Protein AF-A0A7K5J3D9-F1 (afdb_monomer)

Foldseek 3Di:
DDDPPDPFQQKDKDWDWDDDPNDIDTQEIDIDGGDFQDWDDAPQWIWTWGFQKTWIWHQDPSRYTDTQEIDRPARGFRAWDDDHQWIWTQGQFQGIWIWGQDPVVSYIDTQDGDRHRFGFDYKDDPDPFWIWTAGPVRDIDIHGRD

InterPro domains:
  IPR004871 RSE1/DDB1/CPSF1, C-terminal [PF03178] (3-146)
  IPR015943 WD40/YVTN repeat-like-containing domain superfamily [G3DSA:2.130.10.10] (1-146)
  IPR050358 RSE1/DDB1/CPSF1 [PTHR10644] (1-146)

pLDDT: mean 96.82, std 4.71, range [56.88, 98.88]

Structure (mmCIF, N/CA/C/O backbone):
data_AF-A0A7K5J3D9-F1
#
_entry.id   AF-A0A7K5J3D9-F1
#
loop_
_atom_site.group_PDB
_atom_site.id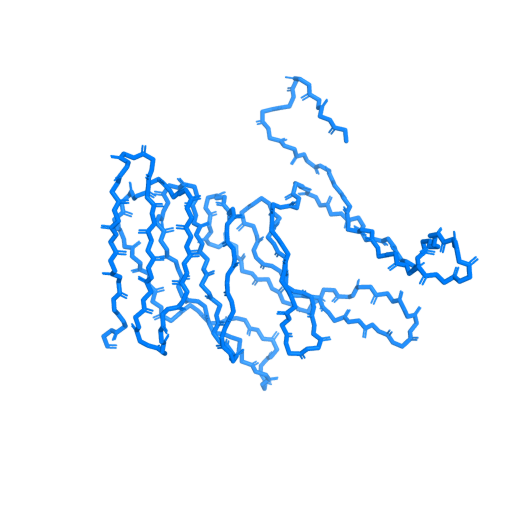
_atom_site.type_symbol
_atom_site.label_atom_id
_atom_site.label_alt_id
_atom_site.label_comp_id
_atom_site.label_asym_id
_atom_site.label_entity_id
_atom_site.label_seq_id
_atom_site.pdbx_PDB_ins_code
_atom_site.Cartn_x
_atom_site.Cartn_y
_atom_site.Cartn_z
_atom_site.occupancy
_atom_site.B_iso_or_equiv
_atom_site.auth_seq_id
_atom_site.auth_comp_id
_atom_site.auth_asym_id
_atom_site.auth_atom_id
_atom_site.pdbx_PDB_model_num
ATOM 1 N N . MET A 1 1 ? -5.754 18.894 3.474 1.00 56.88 1 MET A N 1
ATOM 2 C CA . MET A 1 1 ? -5.833 20.089 2.606 1.00 56.88 1 MET A CA 1
ATOM 3 C C . MET A 1 1 ? -4.629 20.044 1.683 1.00 56.88 1 MET A C 1
ATOM 5 O O . MET A 1 1 ? -3.619 19.498 2.103 1.00 56.88 1 MET A O 1
ATOM 9 N N . VAL A 1 2 ? -4.743 20.533 0.448 1.00 72.12 2 VAL A N 1
ATOM 10 C CA . VAL A 1 2 ? -3.587 20.684 -0.451 1.00 72.12 2 VAL A CA 1
ATOM 11 C C . VAL A 1 2 ? -3.144 22.136 -0.357 1.00 72.12 2 VAL A C 1
ATOM 13 O O . VAL A 1 2 ? -3.960 23.029 -0.577 1.00 72.12 2 VAL A O 1
ATOM 16 N N . TYR A 1 3 ? -1.890 22.350 0.016 1.00 87.56 3 TYR A N 1
ATOM 17 C CA . TYR A 1 3 ? -1.283 23.667 0.167 1.00 87.56 3 TYR A CA 1
ATOM 18 C C . TYR A 1 3 ? -0.426 23.941 -1.076 1.00 87.56 3 TYR A C 1
ATOM 20 O O . TYR A 1 3 ? 0.562 23.234 -1.263 1.00 87.56 3 TYR A O 1
ATOM 28 N N . PRO A 1 4 ? -0.797 24.890 -1.960 1.00 90.06 4 PRO A N 1
ATOM 29 C CA . PRO A 1 4 ? -0.065 25.148 -3.208 1.00 90.06 4 PRO A CA 1
ATOM 30 C C . PRO A 1 4 ? 1.418 25.498 -3.016 1.00 90.06 4 PRO A C 1
ATOM 32 O O . PRO A 1 4 ? 2.232 25.273 -3.905 1.00 90.06 4 PRO A O 1
ATOM 35 N N . GLU A 1 5 ? 1.764 26.059 -1.861 1.00 92.81 5 GLU A N 1
ATOM 36 C CA . GLU A 1 5 ? 3.121 26.402 -1.444 1.00 92.81 5 GLU A CA 1
ATOM 37 C C . GLU A 1 5 ? 3.966 25.198 -0.991 1.00 92.81 5 GLU A C 1
ATOM 39 O O . GLU A 1 5 ? 5.185 25.321 -0.847 1.00 92.81 5 GLU A O 1
ATOM 44 N N . GLU A 1 6 ? 3.353 24.035 -0.760 1.00 92.00 6 GLU A N 1
ATOM 45 C CA . GLU A 1 6 ? 4.059 22.817 -0.375 1.00 92.00 6 GLU A CA 1
ATOM 46 C C . GLU A 1 6 ? 4.328 2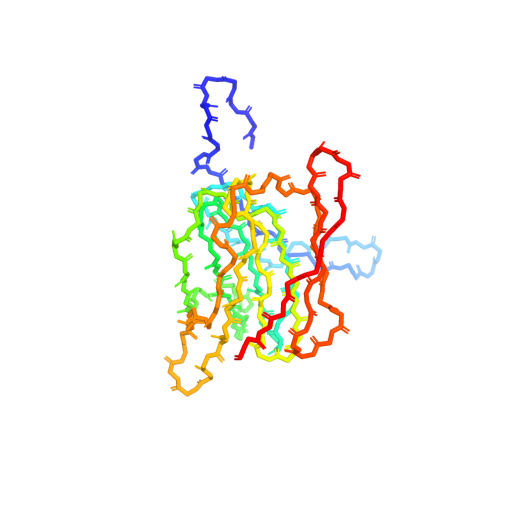1.932 -1.594 1.00 92.00 6 GLU A C 1
ATOM 48 O O . GLU A 1 6 ? 3.406 21.464 -2.256 1.00 92.00 6 GLU A O 1
ATOM 53 N N . ALA A 1 7 ? 5.608 21.650 -1.860 1.00 90.06 7 ALA A N 1
ATOM 54 C CA . ALA A 1 7 ? 6.006 20.730 -2.927 1.00 90.06 7 ALA A CA 1
ATOM 55 C C . ALA A 1 7 ? 5.527 19.287 -2.672 1.00 90.06 7 ALA A C 1
ATOM 57 O O . ALA A 1 7 ? 5.225 18.565 -3.617 1.00 90.06 7 ALA A O 1
ATOM 58 N N . GLU A 1 8 ? 5.433 18.883 -1.400 1.00 90.81 8 GLU A N 1
ATOM 59 C CA . GLU A 1 8 ? 4.905 17.585 -0.976 1.00 90.81 8 GLU A CA 1
ATOM 60 C C . GLU A 1 8 ? 4.013 17.742 0.265 1.00 90.81 8 GLU A C 1
ATOM 62 O O . GLU A 1 8 ? 4.361 18.519 1.164 1.00 90.81 8 GLU A O 1
ATOM 67 N N . PRO A 1 9 ? 2.901 16.986 0.373 1.00 94.38 9 PRO A N 1
ATOM 68 C CA . PRO A 1 9 ? 2.027 17.034 1.540 1.0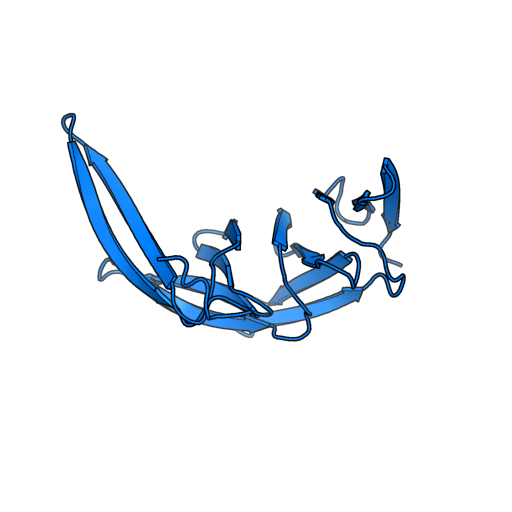0 94.38 9 PRO A CA 1
ATOM 69 C C . PRO A 1 9 ? 2.761 16.613 2.815 1.00 94.38 9 PRO A C 1
ATOM 71 O O . PRO A 1 9 ? 3.320 15.515 2.890 1.00 94.38 9 PRO A O 1
ATOM 74 N N . LYS A 1 10 ? 2.708 17.456 3.852 1.00 94.94 10 LYS A N 1
ATOM 75 C CA . LYS A 1 10 ? 3.334 17.176 5.161 1.00 94.94 10 LYS A CA 1
ATOM 76 C C . LYS A 1 10 ? 2.364 16.661 6.220 1.00 94.94 10 LYS A C 1
ATOM 78 O O . LYS A 1 10 ? 2.791 16.249 7.298 1.00 94.94 10 LYS A O 1
ATOM 83 N N . GLN A 1 11 ? 1.065 16.706 5.938 1.00 96.25 11 GLN A N 1
ATOM 84 C CA . GLN A 1 11 ? 0.003 16.365 6.879 1.00 96.25 11 GLN A CA 1
ATOM 85 C C . GLN A 1 11 ? -1.107 15.583 6.178 1.00 96.25 11 GLN A C 1
ATOM 87 O O . GLN A 1 11 ? -1.475 15.877 5.040 1.00 96.25 11 GLN A O 1
ATOM 92 N N . GLY A 1 12 ? -1.675 14.622 6.894 1.00 96.94 12 GLY A N 1
ATOM 93 C CA . GLY A 1 12 ? -2.807 13.827 6.451 1.00 96.94 12 GLY A CA 1
ATOM 94 C C . GLY A 1 12 ? -3.440 13.086 7.618 1.00 96.94 12 GLY A C 1
ATOM 95 O O . GLY A 1 12 ? -2.997 13.188 8.764 1.00 96.94 12 GLY A O 1
ATOM 96 N N . ARG A 1 13 ? -4.495 12.329 7.328 1.00 97.88 13 ARG A N 1
ATOM 97 C CA . ARG A 1 13 ? -5.180 11.507 8.324 1.00 97.88 13 ARG A CA 1
ATOM 98 C C . ARG A 1 13 ? -5.826 10.286 7.688 1.00 97.88 13 ARG A C 1
ATOM 100 O O . ARG A 1 13 ? -6.303 10.363 6.558 1.00 97.88 13 ARG A O 1
ATOM 107 N N . ILE A 1 14 ? -5.866 9.193 8.438 1.00 98.62 14 ILE A N 1
ATOM 108 C CA . ILE A 1 14 ? -6.668 8.003 8.146 1.00 98.62 14 ILE A CA 1
ATOM 109 C C . ILE A 1 14 ? -7.919 8.092 9.018 1.00 98.62 14 ILE A C 1
ATOM 111 O O . ILE A 1 14 ? -7.802 8.204 10.238 1.00 98.62 14 ILE A O 1
ATOM 115 N N . VAL A 1 15 ? -9.103 8.065 8.408 1.00 98.31 15 VAL A N 1
ATOM 116 C CA . VAL A 1 15 ? -10.384 8.150 9.126 1.00 98.31 15 VAL A CA 1
ATOM 117 C C . VAL A 1 15 ? -11.162 6.862 8.902 1.00 98.31 15 VAL A C 1
ATOM 119 O O . VAL A 1 15 ? -11.392 6.465 7.760 1.00 98.31 15 VAL A O 1
ATOM 122 N N . VAL A 1 16 ? -11.555 6.208 9.991 1.00 98.25 16 VAL A N 1
ATOM 123 C CA . VAL A 1 16 ? -12.332 4.968 9.970 1.00 98.25 16 VAL A CA 1
ATOM 124 C C . VAL A 1 16 ? -13.797 5.319 10.158 1.00 98.25 16 VAL A C 1
ATOM 126 O O . VAL A 1 16 ? -14.169 5.926 11.163 1.00 98.25 16 VAL A O 1
ATOM 129 N N . PHE A 1 17 ? -14.635 4.908 9.212 1.00 98.12 17 PHE A N 1
ATOM 130 C CA . PHE A 1 17 ? -16.076 5.106 9.282 1.00 98.12 17 PHE A CA 1
ATOM 131 C C . PHE A 1 17 ? -16.816 3.776 9.394 1.00 98.12 17 PHE A C 1
ATOM 133 O O . PHE A 1 17 ? -16.366 2.752 8.886 1.00 98.12 17 PHE A O 1
ATOM 140 N N . HIS A 1 18 ? -17.993 3.815 10.004 1.00 97.44 18 HIS A N 1
ATOM 141 C CA . HIS A 1 18 ? -18.944 2.714 10.027 1.00 97.44 18 HIS A CA 1
ATOM 142 C C . HIS A 1 18 ? -20.311 3.223 9.593 1.00 97.44 18 HIS A C 1
ATOM 144 O O . HIS A 1 18 ? -20.791 4.241 10.091 1.00 97.44 18 HIS A O 1
ATOM 150 N N . TYR A 1 19 ? -20.918 2.540 8.626 1.00 97.81 19 TYR A N 1
ATOM 151 C CA . TYR A 1 19 ? -22.249 2.873 8.143 1.00 97.81 19 TYR A CA 1
ATOM 152 C C . TYR A 1 19 ? -23.278 1.959 8.802 1.00 97.81 19 TYR A C 1
ATOM 154 O O . TYR A 1 19 ? -23.302 0.758 8.540 1.00 97.81 19 TYR A O 1
ATOM 162 N N . SER A 1 20 ? -24.126 2.532 9.651 1.00 97.56 20 SER A N 1
ATOM 163 C CA . SER A 1 20 ? -25.195 1.823 10.354 1.00 97.56 20 SER A CA 1
ATOM 164 C C . SER A 1 20 ? -26.441 2.699 10.457 1.00 97.56 20 SER A C 1
ATOM 166 O O . SER A 1 20 ? -26.354 3.926 10.523 1.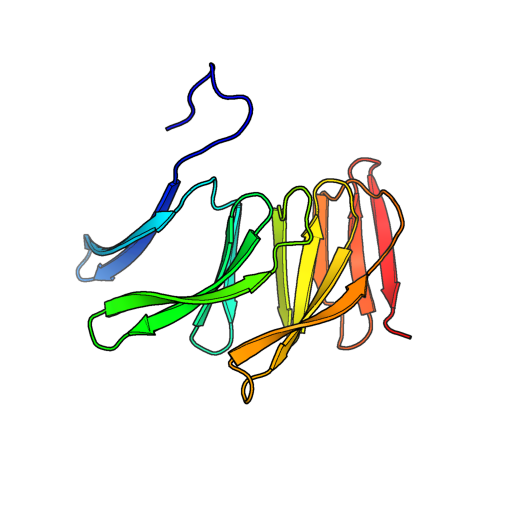00 97.56 20 SER A O 1
ATOM 168 N N . ASP A 1 21 ? -27.622 2.076 10.420 1.00 96.38 21 ASP A N 1
ATOM 169 C CA . ASP A 1 21 ? -28.923 2.756 10.547 1.00 96.38 21 ASP A CA 1
ATOM 170 C C . ASP A 1 21 ? -29.097 3.959 9.601 1.00 96.38 21 ASP A C 1
ATOM 172 O O . ASP A 1 21 ? -29.623 5.014 9.965 1.00 96.38 21 ASP A O 1
ATOM 176 N N . GLY A 1 22 ? -28.604 3.823 8.368 1.00 97.12 22 GLY A N 1
ATOM 177 C CA . GLY A 1 22 ? -28.682 4.871 7.353 1.00 97.12 22 GLY A CA 1
ATOM 178 C C . GLY A 1 22 ? -27.710 6.041 7.557 1.00 97.12 22 GLY A C 1
ATOM 179 O O . GLY A 1 22 ? -27.782 7.019 6.812 1.00 97.12 22 GLY A O 1
ATOM 180 N N . LYS A 1 23 ? -26.806 5.974 8.545 1.00 97.38 23 LYS A N 1
ATOM 181 C CA . LYS A 1 23 ? -25.880 7.054 8.913 1.00 97.38 23 LYS A CA 1
ATOM 182 C C . LYS A 1 23 ? -24.427 6.593 8.877 1.00 97.38 23 LYS A C 1
ATOM 184 O O . LYS A 1 23 ? -24.086 5.510 9.338 1.00 97.38 23 LYS A O 1
ATOM 189 N N . LEU A 1 24 ? -23.554 7.464 8.375 1.00 97.69 24 LEU A N 1
ATOM 190 C CA . LEU A 1 24 ? -22.107 7.281 8.448 1.00 97.69 24 LEU A CA 1
ATOM 191 C C . LEU A 1 24 ? -21.590 7.844 9.777 1.00 97.69 24 LEU A C 1
ATOM 193 O O . LEU A 1 24 ? -21.794 9.020 10.075 1.00 97.69 24 LEU A O 1
ATOM 197 N N . GLN A 1 25 ? -20.932 7.007 10.570 1.00 97.62 25 GLN A N 1
ATOM 198 C CA . GLN A 1 25 ? -20.378 7.349 11.877 1.00 97.62 25 GLN A CA 1
ATOM 199 C C . GLN A 1 25 ? -18.850 7.298 11.808 1.00 97.62 25 GLN A C 1
ATOM 201 O O . GLN A 1 25 ? -18.294 6.310 11.335 1.00 97.62 25 GLN A O 1
ATOM 206 N N . SER A 1 26 ? -18.167 8.347 12.275 1.00 96.88 26 SER A N 1
ATOM 207 C CA . SER A 1 26 ? -16.709 8.305 12.453 1.00 96.88 26 SER A CA 1
ATOM 208 C C . SER A 1 26 ? -16.384 7.479 13.696 1.00 96.88 26 SER A C 1
ATOM 210 O O . SER A 1 26 ? -16.915 7.763 14.770 1.00 96.88 26 SER A O 1
ATOM 212 N N . LEU A 1 27 ? -15.559 6.445 13.543 1.00 96.94 27 LEU A N 1
ATOM 213 C CA . LEU A 1 27 ? -15.148 5.555 14.630 1.00 96.94 27 LEU A CA 1
ATOM 214 C C . LEU A 1 27 ? -13.784 5.923 15.204 1.00 96.94 27 LEU A C 1
ATOM 216 O O . LEU A 1 27 ? -13.609 5.874 16.416 1.00 96.94 27 LEU A O 1
ATOM 220 N N . ALA A 1 28 ? -12.828 6.251 14.337 1.00 97.75 28 ALA A N 1
ATOM 221 C CA . ALA A 1 28 ? -11.460 6.557 14.726 1.00 97.75 28 ALA A CA 1
ATOM 222 C C . ALA A 1 28 ? -10.794 7.475 13.707 1.00 97.75 28 ALA A C 1
ATOM 224 O O . ALA A 1 28 ? -11.127 7.466 12.520 1.00 97.75 28 ALA A O 1
ATOM 225 N N . GLU A 1 29 ? -9.804 8.227 14.171 1.00 98.06 29 GLU A N 1
ATOM 226 C CA . GLU A 1 29 ? -8.980 9.094 13.341 1.00 98.06 29 GLU A CA 1
ATOM 227 C C . GLU A 1 29 ? -7.513 8.922 13.736 1.00 98.06 29 GLU A C 1
ATOM 229 O O . GLU A 1 29 ? -7.170 8.900 14.918 1.00 98.06 29 GLU A O 1
ATOM 234 N N . LYS A 1 30 ? -6.639 8.784 12.739 1.00 98.38 30 LYS A N 1
ATOM 235 C CA . LYS A 1 30 ? -5.195 8.686 12.930 1.00 98.38 30 LYS A CA 1
ATOM 236 C C . LYS A 1 30 ? -4.488 9.739 12.101 1.00 98.38 30 LYS A C 1
ATOM 238 O O . LYS A 1 30 ? -4.456 9.646 10.876 1.00 98.38 30 LYS A O 1
ATOM 243 N N . GLU A 1 31 ? -3.879 10.708 12.771 1.00 98.25 31 GLU A N 1
ATOM 244 C CA . GLU A 1 31 ? -3.018 11.687 12.113 1.00 98.25 31 GLU A CA 1
ATOM 245 C C . GLU A 1 31 ? -1.747 11.032 11.561 1.00 98.25 31 GLU A C 1
ATOM 247 O O . GLU A 1 31 ? -1.141 10.149 12.181 1.00 98.25 31 GLU A O 1
ATOM 252 N N . VAL A 1 32 ? -1.325 11.492 10.384 1.00 98.19 32 VAL A N 1
ATOM 253 C CA . VAL A 1 32 ? -0.098 11.058 9.718 1.00 98.19 32 VAL A CA 1
ATOM 254 C C . VAL A 1 32 ? 0.652 12.251 9.128 1.00 98.19 32 VAL A C 1
ATOM 256 O O . VAL A 1 32 ? 0.074 13.277 8.776 1.00 98.19 32 VAL A O 1
ATOM 259 N N . LYS A 1 33 ? 1.973 12.115 9.007 1.00 97.00 33 LYS A N 1
ATOM 260 C CA . LYS A 1 33 ? 2.864 13.158 8.479 1.00 97.00 33 LYS A CA 1
ATOM 261 C C . LYS A 1 33 ? 3.090 12.987 6.975 1.00 97.00 33 LYS A C 1
ATOM 263 O O . LYS A 1 33 ? 4.205 12.699 6.555 1.00 97.00 33 LYS A O 1
ATOM 268 N N . GLY A 1 34 ? 2.021 13.065 6.188 1.00 96.81 34 GLY A N 1
ATOM 269 C CA . GLY A 1 34 ? 2.096 12.902 4.736 1.00 96.81 34 GLY A CA 1
ATOM 270 C C . GLY A 1 34 ? 0.760 12.563 4.091 1.00 96.81 34 GLY A C 1
ATOM 271 O O . GLY A 1 34 ? -0.256 12.443 4.779 1.00 96.81 34 GLY A O 1
ATOM 272 N N . ALA A 1 35 ? 0.768 12.385 2.773 1.00 97.81 35 ALA A N 1
ATOM 273 C CA . ALA A 1 35 ? -0.389 11.902 2.031 1.00 97.81 35 ALA A CA 1
ATOM 274 C C . ALA A 1 35 ? -0.491 10.378 2.123 1.00 97.81 35 ALA A C 1
ATOM 276 O O . ALA A 1 35 ? 0.500 9.679 1.930 1.00 97.81 35 ALA A O 1
ATOM 277 N N . VAL A 1 36 ? -1.696 9.873 2.402 1.00 98.44 36 VAL A N 1
ATOM 278 C CA . VAL A 1 36 ? -2.006 8.437 2.385 1.00 98.44 36 VAL A CA 1
ATOM 279 C C . VAL A 1 36 ? -2.396 8.060 0.955 1.00 98.44 36 VAL A C 1
ATOM 281 O O . VAL A 1 36 ? -3.504 8.384 0.530 1.00 98.44 36 VAL A O 1
ATOM 284 N N . TYR A 1 37 ? -1.487 7.443 0.200 1.00 98.31 37 TYR A N 1
ATOM 285 C CA . TYR A 1 37 ? -1.693 7.181 -1.232 1.00 98.31 37 TYR A CA 1
ATOM 286 C C . TYR A 1 37 ? -2.483 5.901 -1.499 1.00 98.31 37 TYR A C 1
ATOM 288 O O . TYR A 1 37 ? -3.374 5.895 -2.345 1.00 98.31 37 TYR A O 1
ATOM 296 N N . SER A 1 38 ? -2.186 4.834 -0.759 1.00 98.69 38 SER A N 1
ATOM 297 C CA . SER A 1 38 ? -2.873 3.549 -0.867 1.00 98.69 38 SER A CA 1
ATOM 298 C C . SER A 1 38 ? -3.102 2.939 0.511 1.00 98.69 38 SER A C 1
ATOM 300 O O . SER A 1 38 ? -2.322 3.154 1.443 1.00 98.69 38 SER A O 1
ATOM 302 N N . MET A 1 39 ? -4.181 2.170 0.635 1.00 98.75 39 MET A N 1
ATOM 303 C CA . MET A 1 39 ? -4.515 1.386 1.819 1.00 98.75 39 MET A CA 1
ATOM 304 C C . MET A 1 39 ? -5.066 0.027 1.397 1.00 98.75 39 MET A C 1
ATOM 306 O O . MET A 1 39 ? -5.858 -0.050 0.458 1.00 98.75 39 MET A O 1
ATOM 310 N N . VAL A 1 40 ? -4.670 -1.028 2.105 1.00 98.62 40 VAL A N 1
ATOM 311 C CA . VAL A 1 40 ? -5.109 -2.405 1.849 1.00 98.62 40 VAL A CA 1
ATOM 312 C C . VAL A 1 40 ? -5.333 -3.114 3.185 1.00 98.62 40 VAL A C 1
ATOM 314 O O . VAL A 1 40 ? -4.604 -2.886 4.153 1.00 98.62 40 VAL A O 1
ATOM 317 N N . GLU A 1 41 ? -6.358 -3.962 3.249 1.00 98.56 41 GLU A N 1
ATOM 318 C CA . GLU A 1 41 ? -6.502 -4.923 4.344 1.00 98.56 41 GLU A CA 1
ATOM 319 C C . GLU A 1 41 ? -5.347 -5.935 4.284 1.00 98.56 41 GLU A C 1
ATOM 321 O O . GLU A 1 41 ? -4.920 -6.359 3.208 1.00 98.56 41 GLU A O 1
ATOM 326 N N . PHE A 1 42 ? -4.783 -6.262 5.442 1.00 98.62 42 PHE A N 1
ATOM 327 C CA . PHE A 1 42 ? -3.653 -7.173 5.533 1.00 98.62 42 PHE A CA 1
ATOM 328 C C . PHE A 1 42 ? -3.767 -8.035 6.787 1.00 98.62 42 PHE A C 1
ATOM 330 O O . PHE A 1 42 ? -3.349 -7.624 7.867 1.00 98.62 42 PHE A O 1
ATOM 337 N N . ASN A 1 43 ? -4.334 -9.232 6.653 1.00 97.06 43 ASN A N 1
ATOM 338 C CA . ASN A 1 43 ? -4.406 -10.242 7.715 1.00 97.06 43 ASN A CA 1
ATOM 339 C C . ASN A 1 43 ? -5.027 -9.705 9.025 1.00 97.06 43 ASN A C 1
ATOM 341 O O . ASN A 1 43 ? -4.502 -9.913 10.119 1.00 97.06 43 ASN A O 1
ATOM 345 N N . GLY A 1 44 ? -6.139 -8.972 8.916 1.00 97.06 44 GLY A N 1
ATOM 346 C CA . GLY A 1 44 ? -6.837 -8.321 10.030 1.00 97.06 44 GLY A CA 1
ATOM 347 C C . GLY A 1 44 ? -6.230 -6.985 10.474 1.00 97.06 44 GLY A C 1
ATOM 348 O O . GLY A 1 44 ? -6.718 -6.373 11.426 1.00 97.06 44 GLY A O 1
ATOM 349 N N . LYS A 1 45 ? -5.178 -6.522 9.795 1.00 98.50 45 LYS A N 1
ATOM 350 C CA . LYS A 1 45 ? -4.488 -5.247 10.022 1.00 98.50 45 LYS A CA 1
ATOM 351 C C . LYS A 1 45 ? -4.729 -4.299 8.844 1.00 98.50 45 LYS A C 1
ATOM 353 O O . LYS A 1 45 ? -5.259 -4.689 7.804 1.00 98.50 45 LYS A O 1
ATOM 358 N N . LEU A 1 46 ? -4.342 -3.036 9.005 1.00 98.81 46 LEU A N 1
ATOM 359 C CA . LEU A 1 46 ? -4.410 -2.029 7.947 1.00 98.81 46 LEU A CA 1
ATOM 360 C C . LEU A 1 46 ? -3.001 -1.696 7.459 1.00 98.81 46 LEU A C 1
ATOM 362 O O . LEU A 1 46 ? -2.205 -1.106 8.191 1.00 98.81 46 LEU A O 1
ATOM 366 N N . LEU A 1 47 ? -2.705 -2.034 6.209 1.00 98.88 47 LEU A N 1
ATOM 367 C CA . LEU A 1 47 ? -1.490 -1.611 5.529 1.00 98.88 47 LEU A CA 1
ATOM 368 C C . LEU A 1 47 ? -1.755 -0.294 4.794 1.00 98.88 47 LEU A C 1
ATOM 370 O O . LEU A 1 47 ? -2.742 -0.177 4.072 1.00 98.88 47 LEU A O 1
ATOM 374 N N . ALA A 1 48 ? -0.876 0.692 4.951 1.00 98.88 48 ALA A N 1
ATOM 375 C CA . ALA A 1 48 ? -1.005 1.986 4.289 1.00 98.88 48 ALA A CA 1
ATOM 376 C C . ALA A 1 48 ? 0.341 2.500 3.772 1.00 98.88 48 ALA A C 1
ATOM 378 O O . ALA A 1 48 ? 1.377 2.314 4.416 1.00 98.88 48 ALA A O 1
ATOM 379 N N . SER A 1 49 ? 0.325 3.203 2.641 1.00 98.75 49 SER A N 1
ATOM 380 C CA . SER A 1 49 ? 1.477 3.956 2.149 1.00 98.75 49 SER A CA 1
ATOM 381 C C . SER A 1 49 ? 1.298 5.451 2.403 1.00 98.75 49 SER A C 1
ATOM 383 O O . SER A 1 49 ? 0.259 6.035 2.100 1.00 98.75 49 SER A O 1
ATOM 385 N N . ILE A 1 50 ? 2.312 6.066 3.010 1.00 98.62 50 ILE A N 1
ATOM 386 C CA . ILE A 1 50 ? 2.329 7.462 3.443 1.00 98.62 50 ILE A CA 1
ATOM 387 C C . ILE A 1 50 ? 3.625 8.102 2.942 1.00 98.62 50 ILE A C 1
ATOM 389 O O . ILE A 1 50 ? 4.68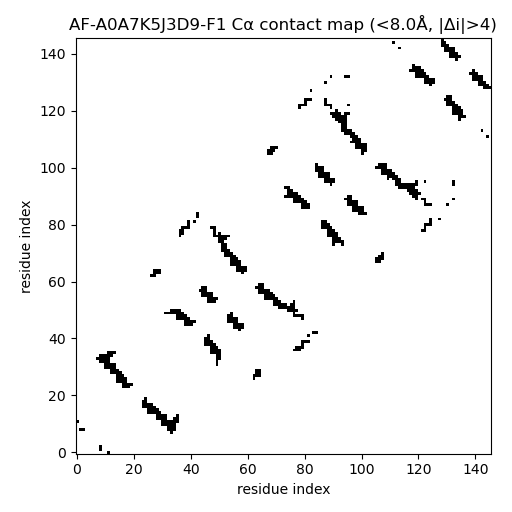9 7.863 3.519 1.00 98.62 50 ILE A O 1
ATOM 393 N N . ASN A 1 51 ? 3.560 8.912 1.884 1.00 97.81 51 ASN A N 1
ATOM 394 C CA . ASN A 1 51 ? 4.750 9.411 1.179 1.00 97.81 51 ASN A CA 1
ATOM 395 C C . ASN A 1 51 ? 5.724 8.261 0.823 1.00 97.81 51 ASN A C 1
ATOM 397 O O . ASN A 1 51 ? 5.356 7.336 0.101 1.00 97.81 51 ASN A O 1
ATOM 401 N N . SER A 1 52 ? 6.952 8.285 1.343 1.00 98.06 52 SER A N 1
ATOM 402 C CA . SER A 1 52 ? 7.971 7.237 1.166 1.00 98.06 52 SER A CA 1
ATOM 403 C C . SER A 1 52 ? 7.812 6.032 2.107 1.00 98.06 52 SER A C 1
ATOM 405 O O . SER A 1 52 ? 8.544 5.046 2.003 1.00 98.06 52 SER A O 1
ATOM 407 N N . THR A 1 53 ? 6.879 6.086 3.059 1.00 98.69 53 THR A N 1
ATOM 408 C CA . THR A 1 53 ? 6.751 5.075 4.115 1.00 98.69 53 THR A CA 1
ATOM 409 C C . THR A 1 53 ? 5.643 4.080 3.795 1.00 98.69 53 THR A C 1
ATOM 411 O O . THR A 1 53 ? 4.506 4.478 3.574 1.00 98.69 53 THR A O 1
ATOM 414 N N . VAL A 1 54 ? 5.936 2.784 3.861 1.00 98.81 54 VAL A N 1
ATOM 415 C CA . VAL A 1 54 ? 4.915 1.730 3.969 1.00 98.81 54 VAL A CA 1
ATOM 416 C C . VAL A 1 54 ? 4.771 1.378 5.444 1.00 98.81 54 VAL A C 1
ATOM 418 O O . VAL A 1 54 ? 5.768 1.128 6.120 1.00 98.81 54 VAL A O 1
ATOM 421 N N . ARG A 1 55 ? 3.549 1.412 5.973 1.00 98.81 55 ARG A N 1
ATOM 422 C CA . ARG A 1 55 ? 3.270 1.277 7.404 1.00 98.81 55 ARG A CA 1
ATOM 423 C C . ARG A 1 55 ? 2.156 0.277 7.658 1.00 98.81 55 ARG A C 1
ATOM 425 O O . ARG A 1 55 ? 1.103 0.357 7.029 1.00 98.81 55 ARG A O 1
ATOM 432 N N . LEU A 1 56 ? 2.379 -0.604 8.630 1.00 98.81 56 LEU A N 1
ATOM 433 C CA . LEU A 1 56 ? 1.360 -1.510 9.146 1.00 98.81 56 LEU A CA 1
ATOM 434 C C . LEU A 1 56 ? 0.736 -0.944 10.421 1.00 98.81 56 LEU A C 1
ATOM 436 O O . LEU A 1 56 ? 1.445 -0.469 11.316 1.00 98.81 56 LEU A O 1
ATOM 440 N N . TYR A 1 57 ? -0.587 -1.007 10.497 1.00 98.81 57 TYR A N 1
ATOM 441 C CA . TYR A 1 57 ? -1.370 -0.610 11.656 1.00 98.81 57 TYR A CA 1
ATOM 442 C C . TYR A 1 57 ? -2.185 -1.780 12.195 1.00 98.81 57 TYR A C 1
ATOM 444 O O . TYR A 1 57 ? -2.931 -2.421 11.458 1.00 98.81 57 TYR A O 1
ATOM 452 N N . GLU A 1 58 ? -2.124 -1.983 13.504 1.00 98.31 58 GLU A N 1
ATOM 453 C CA . GLU A 1 58 ? -3.055 -2.839 14.228 1.00 98.31 58 GLU A CA 1
ATOM 454 C C . GLU A 1 58 ? -4.297 -2.048 14.634 1.00 98.31 58 GLU A C 1
ATOM 456 O O . GLU A 1 58 ? -4.212 -0.871 14.998 1.00 98.31 58 GLU A O 1
ATOM 461 N N . TRP A 1 59 ? -5.446 -2.720 14.615 1.00 98.25 59 TRP A N 1
ATOM 462 C CA . TRP A 1 59 ? -6.681 -2.211 15.196 1.00 98.25 59 TRP A CA 1
ATOM 463 C C . TRP A 1 59 ? -6.813 -2.695 16.641 1.00 98.25 59 TRP A C 1
ATOM 465 O O . TRP A 1 59 ? -6.883 -3.899 16.891 1.00 98.25 59 TRP A O 1
ATOM 475 N N . THR A 1 60 ? -6.814 -1.773 17.603 1.00 97.94 60 THR A N 1
ATOM 476 C CA . THR A 1 60 ? -6.839 -2.123 19.030 1.00 97.94 60 THR A CA 1
ATOM 477 C C . THR A 1 60 ? -8.258 -2.367 19.552 1.00 97.94 60 THR A C 1
ATOM 479 O O . THR A 1 60 ? -9.255 -2.013 18.916 1.00 97.94 60 THR A O 1
ATOM 482 N N . ALA A 1 61 ? -8.368 -2.952 20.750 1.00 96.81 61 ALA A N 1
ATOM 483 C CA . ALA A 1 61 ? -9.653 -3.163 21.422 1.00 96.81 61 ALA A CA 1
ATOM 484 C C . ALA A 1 61 ? -10.367 -1.838 21.753 1.00 96.81 61 ALA A C 1
ATOM 486 O O . ALA A 1 61 ? -11.596 -1.773 21.761 1.00 96.81 61 ALA A O 1
ATOM 487 N N . GLU A 1 62 ? -9.596 -0.768 21.954 1.00 97.12 62 GLU A N 1
ATOM 488 C CA . GLU A 1 62 ? -10.066 0.602 22.171 1.00 97.12 62 GLU A CA 1
ATOM 489 C C . GLU A 1 62 ? -10.562 1.274 20.882 1.00 97.12 62 GLU A C 1
ATOM 491 O O . GLU A 1 62 ? -10.994 2.423 20.927 1.00 97.12 62 GLU A O 1
ATOM 496 N N . LYS A 1 63 ? -10.559 0.552 19.751 1.00 96.44 63 LYS A N 1
ATOM 497 C CA . LYS A 1 63 ? -10.934 1.050 18.423 1.00 96.44 63 LYS A CA 1
ATOM 498 C C . LYS A 1 63 ? -10.003 2.154 17.923 1.00 96.44 63 LYS A C 1
ATOM 500 O O . LYS A 1 63 ? -10.457 3.163 17.391 1.00 96.44 63 LYS A O 1
ATOM 505 N N . GLU A 1 64 ? -8.697 1.947 18.061 1.00 97.75 64 GLU A N 1
ATOM 506 C CA . GLU A 1 64 ? -7.679 2.862 17.544 1.00 97.75 64 GLU A CA 1
ATOM 507 C C . GLU A 1 64 ? -6.713 2.167 16.579 1.00 97.75 64 GLU A C 1
ATOM 509 O O . GLU A 1 64 ? -6.471 0.963 16.661 1.00 97.75 64 GLU A O 1
ATOM 514 N N . LEU A 1 65 ? -6.119 2.948 15.669 1.00 98.56 65 LEU A N 1
ATOM 515 C CA . LEU A 1 65 ? -5.028 2.490 14.808 1.00 98.56 65 LEU A CA 1
ATOM 516 C C . LEU A 1 65 ? -3.678 2.710 15.504 1.00 98.56 65 LEU A C 1
ATOM 518 O O . LEU A 1 65 ? -3.222 3.851 15.690 1.00 98.56 65 LEU A O 1
ATOM 522 N N . ARG A 1 66 ? -2.996 1.615 15.842 1.00 98.50 66 ARG A N 1
ATOM 523 C CA . ARG A 1 66 ? -1.653 1.622 16.432 1.00 98.50 66 ARG A CA 1
ATOM 524 C C . ARG A 1 66 ? -0.622 1.196 15.397 1.00 98.50 66 ARG A C 1
ATOM 526 O O . ARG A 1 66 ? -0.760 0.148 14.783 1.00 98.50 66 ARG A O 1
ATOM 533 N N . THR A 1 67 ? 0.413 2.011 15.203 1.00 98.50 67 THR A N 1
ATOM 534 C CA . THR A 1 67 ? 1.525 1.658 14.311 1.00 98.50 67 THR A CA 1
ATOM 535 C C . THR A 1 67 ? 2.263 0.451 14.869 1.00 98.50 67 THR A C 1
ATOM 537 O O . THR A 1 67 ? 2.683 0.484 16.024 1.00 98.50 67 THR A O 1
ATOM 540 N N . GLU A 1 68 ? 2.460 -0.560 14.036 1.00 98.25 68 GLU A N 1
ATOM 541 C CA . GLU A 1 68 ? 3.223 -1.751 14.387 1.00 98.25 68 GLU A CA 1
ATOM 542 C C . GLU A 1 68 ? 4.636 -1.682 13.814 1.00 98.25 68 GLU A C 1
ATOM 544 O O . GLU A 1 68 ? 5.611 -1.644 14.559 1.00 98.25 68 GLU A O 1
ATOM 549 N N . CYS A 1 69 ? 4.756 -1.558 12.491 1.00 98.38 69 CYS A N 1
ATOM 550 C CA . CYS A 1 69 ? 6.046 -1.489 11.818 1.00 98.38 69 CYS A CA 1
ATOM 551 C C . CYS A 1 69 ? 6.021 -0.584 10.583 1.00 98.38 69 CYS A C 1
ATOM 553 O O . CYS A 1 69 ? 4.973 -0.109 10.134 1.00 98.38 69 CYS A O 1
ATOM 555 N N . ASN A 1 70 ? 7.217 -0.276 10.083 1.00 98.56 70 ASN A N 1
ATOM 556 C CA . ASN A 1 70 ? 7.436 0.668 8.996 1.00 98.56 70 ASN A CA 1
ATOM 557 C C . ASN A 1 70 ? 8.544 0.174 8.072 1.00 98.56 70 ASN A C 1
ATOM 559 O O . ASN A 1 70 ? 9.524 -0.406 8.531 1.00 98.56 70 ASN A O 1
ATOM 563 N N . HIS A 1 71 ? 8.433 0.531 6.801 1.00 98.69 71 HIS A N 1
ATOM 564 C CA . HIS A 1 71 ? 9.491 0.429 5.813 1.00 98.69 71 HIS A CA 1
ATOM 565 C C . HIS A 1 71 ? 9.650 1.779 5.098 1.00 98.69 71 HIS A C 1
ATOM 567 O O . HIS A 1 71 ? 8.663 2.355 4.642 1.00 98.69 71 HIS A O 1
ATOM 573 N N . TYR A 1 72 ? 10.885 2.281 4.990 1.00 97.56 72 TYR A N 1
ATOM 574 C CA . TYR A 1 72 ? 11.182 3.650 4.533 1.00 97.56 72 TYR A CA 1
ATOM 575 C C . TYR A 1 72 ? 11.940 3.727 3.194 1.00 97.56 72 TYR A C 1
ATOM 577 O O . TYR A 1 72 ? 12.175 4.823 2.693 1.00 97.56 72 TYR A O 1
ATOM 585 N N . ASN A 1 73 ? 12.352 2.596 2.608 1.00 96.31 73 ASN A N 1
ATOM 586 C CA . ASN A 1 73 ? 13.224 2.557 1.423 1.00 96.31 73 ASN A CA 1
ATOM 587 C C . ASN A 1 73 ? 12.438 2.698 0.099 1.00 96.31 73 ASN A C 1
ATOM 589 O O . ASN A 1 73 ? 12.557 1.865 -0.801 1.00 96.31 73 ASN A O 1
ATOM 593 N N . ASN A 1 74 ? 11.624 3.749 -0.007 1.00 97.25 74 ASN A N 1
ATOM 594 C CA . ASN A 1 74 ? 10.884 4.142 -1.211 1.00 97.25 74 ASN A CA 1
ATOM 595 C C . ASN A 1 74 ? 11.101 5.643 -1.467 1.00 97.25 74 ASN A C 1
ATOM 597 O O . ASN A 1 74 ? 11.371 6.392 -0.530 1.00 97.25 74 ASN A O 1
ATOM 601 N N . ILE A 1 75 ? 10.982 6.098 -2.712 1.00 97.12 75 ILE A N 1
ATOM 602 C CA . ILE A 1 75 ? 10.873 7.532 -3.018 1.00 97.12 75 ILE A CA 1
ATOM 603 C C . ILE A 1 75 ? 9.452 7.984 -2.697 1.00 97.12 75 ILE A C 1
ATOM 605 O O . ILE A 1 75 ? 9.249 8.893 -1.896 1.00 97.12 75 ILE A O 1
ATOM 609 N N . MET A 1 76 ? 8.463 7.296 -3.268 1.00 97.69 76 MET A N 1
ATOM 610 C CA . MET A 1 76 ? 7.049 7.554 -3.029 1.00 97.69 76 MET A CA 1
ATOM 611 C C . MET A 1 76 ? 6.256 6.276 -3.300 1.00 97.69 76 MET A C 1
ATOM 613 O O . MET A 1 76 ? 6.126 5.851 -4.445 1.00 97.69 76 MET A O 1
ATOM 617 N N . ALA A 1 77 ? 5.733 5.656 -2.242 1.00 98.44 77 ALA A N 1
ATOM 618 C CA . ALA A 1 77 ? 4.992 4.402 -2.329 1.00 98.44 77 ALA A CA 1
ATOM 619 C C . ALA A 1 77 ? 3.532 4.686 -2.716 1.00 98.44 77 ALA A C 1
ATOM 621 O O . ALA A 1 77 ? 2.707 5.042 -1.872 1.00 98.44 77 ALA A O 1
ATOM 622 N N . LEU A 1 78 ? 3.214 4.551 -4.002 1.00 98.56 78 LEU A N 1
ATOM 623 C CA . LEU A 1 78 ? 1.911 4.929 -4.555 1.00 98.56 78 LEU A CA 1
ATOM 624 C C . LEU A 1 78 ? 0.925 3.765 -4.606 1.00 98.56 78 LEU A C 1
ATOM 626 O O . LEU A 1 78 ? -0.271 3.967 -4.407 1.00 98.56 78 LEU A O 1
ATOM 630 N N . TYR A 1 79 ? 1.419 2.550 -4.841 1.00 98.81 79 TYR A N 1
ATOM 631 C CA . TYR A 1 79 ? 0.580 1.378 -5.072 1.00 98.81 79 TYR A CA 1
ATOM 632 C C . TYR A 1 79 ? 0.931 0.261 -4.096 1.00 98.81 79 TYR A C 1
ATOM 634 O O . TYR A 1 79 ? 2.105 0.014 -3.830 1.00 98.81 79 TYR A O 1
ATOM 642 N N . LEU A 1 80 ? -0.092 -0.417 -3.576 1.00 98.88 80 LEU A N 1
ATOM 643 C CA . LEU A 1 80 ? 0.059 -1.551 -2.666 1.00 98.88 80 LEU A CA 1
ATOM 644 C C . LEU A 1 80 ? -0.845 -2.697 -3.107 1.00 98.88 80 LEU A C 1
ATOM 646 O O . LEU A 1 80 ? -2.019 -2.476 -3.412 1.00 98.88 80 LEU A O 1
ATOM 650 N N . LYS A 1 81 ? -0.302 -3.912 -3.088 1.00 98.81 81 LYS A N 1
ATOM 651 C CA . LYS A 1 81 ? -1.033 -5.174 -3.242 1.00 98.81 81 LYS A CA 1
ATOM 652 C C . LYS A 1 81 ? -0.524 -6.184 -2.229 1.00 98.81 81 LYS A C 1
ATOM 654 O O . LYS A 1 81 ? 0.632 -6.119 -1.822 1.00 98.81 81 LYS A O 1
ATOM 659 N N . THR A 1 82 ? -1.388 -7.096 -1.809 1.00 98.56 82 THR A N 1
ATOM 660 C CA . THR A 1 82 ? -1.090 -8.064 -0.752 1.00 98.56 82 THR A CA 1
ATOM 661 C C . THR A 1 82 ? -1.479 -9.469 -1.195 1.00 98.56 82 THR A C 1
ATOM 663 O O . THR A 1 82 ? -2.465 -9.654 -1.910 1.00 98.56 82 THR A O 1
ATOM 666 N N . LYS A 1 83 ? -0.688 -10.465 -0.789 1.00 98.00 83 LYS A N 1
ATOM 667 C CA . LYS A 1 83 ? -0.996 -11.888 -0.965 1.00 98.00 83 LYS A CA 1
ATOM 668 C C . LYS A 1 83 ? -0.356 -12.689 0.168 1.00 98.00 83 LYS A C 1
ATOM 670 O O . LYS A 1 83 ? 0.863 -12.818 0.228 1.00 98.00 83 LYS A O 1
ATOM 675 N N . GLY A 1 84 ? -1.177 -13.221 1.073 1.00 96.50 84 GLY A N 1
ATOM 676 C CA . GLY A 1 84 ? -0.672 -13.861 2.291 1.00 96.50 84 GLY A CA 1
ATOM 677 C C . GLY A 1 84 ? 0.156 -12.874 3.118 1.00 96.50 84 GLY A C 1
ATOM 678 O O . GLY A 1 84 ? -0.332 -11.798 3.450 1.00 96.50 84 GLY A O 1
ATOM 679 N N . ASP A 1 85 ? 1.410 -13.221 3.407 1.00 97.00 85 ASP A N 1
ATOM 680 C CA . ASP A 1 85 ? 2.350 -12.342 4.119 1.00 97.00 85 ASP A CA 1
ATOM 681 C C . ASP A 1 85 ? 3.188 -11.448 3.184 1.00 97.00 85 ASP A C 1
ATOM 683 O O . ASP A 1 85 ? 3.990 -10.639 3.660 1.00 97.00 85 ASP A O 1
ATOM 687 N N . PHE A 1 86 ? 3.014 -11.569 1.863 1.00 98.00 86 PHE A N 1
ATOM 688 C CA . PHE A 1 86 ? 3.714 -10.749 0.877 1.00 98.00 86 PHE A CA 1
ATOM 689 C C . PHE A 1 86 ? 2.971 -9.454 0.571 1.00 98.00 86 PHE A C 1
ATOM 691 O O . PHE A 1 86 ? 1.739 -9.398 0.498 1.00 98.00 86 PHE A O 1
ATOM 698 N N . ILE A 1 87 ? 3.758 -8.411 0.338 1.00 98.75 87 ILE A N 1
ATOM 699 C CA . ILE A 1 87 ? 3.310 -7.068 0.007 1.00 98.75 87 ILE A CA 1
ATOM 700 C C . ILE A 1 87 ? 4.105 -6.607 -1.214 1.00 98.75 87 ILE A C 1
ATOM 702 O O . ILE A 1 87 ? 5.325 -6.467 -1.156 1.00 98.75 87 ILE A O 1
ATOM 706 N N . LEU A 1 88 ? 3.407 -6.330 -2.310 1.00 98.81 88 LEU A N 1
ATOM 707 C CA . LEU A 1 88 ? 3.976 -5.710 -3.499 1.00 98.81 88 LEU A CA 1
ATOM 708 C C . LEU A 1 88 ? 3.764 -4.196 -3.422 1.00 98.81 88 LEU A C 1
ATOM 710 O O . LEU A 1 88 ? 2.632 -3.719 -3.308 1.00 98.81 88 LEU A O 1
ATOM 714 N N . VAL A 1 89 ? 4.859 -3.447 -3.494 1.00 98.88 89 VAL A N 1
ATOM 715 C CA . VAL A 1 89 ? 4.882 -1.984 -3.446 1.00 98.88 89 VAL A CA 1
ATOM 716 C C . VAL A 1 89 ? 5.275 -1.454 -4.819 1.00 98.88 89 VAL A C 1
ATOM 718 O O . VAL A 1 89 ? 6.337 -1.802 -5.325 1.00 98.88 89 VAL A O 1
ATOM 721 N N . GLY A 1 90 ? 4.442 -0.597 -5.408 1.00 98.69 90 GLY A N 1
ATOM 722 C CA . GLY A 1 90 ? 4.790 0.184 -6.597 1.00 98.69 90 GLY A CA 1
ATOM 723 C C . GLY A 1 90 ? 5.241 1.589 -6.204 1.00 98.69 90 GLY A C 1
ATOM 724 O O . GLY A 1 90 ? 4.461 2.353 -5.626 1.00 98.69 90 GLY A O 1
ATOM 725 N N . ASP A 1 91 ? 6.491 1.920 -6.512 1.00 98.56 91 ASP A N 1
ATOM 726 C CA . ASP A 1 91 ? 7.098 3.226 -6.263 1.00 98.56 91 ASP A CA 1
ATOM 727 C C . ASP A 1 91 ? 6.941 4.157 -7.477 1.00 98.56 91 ASP A C 1
ATOM 729 O O . ASP A 1 91 ? 6.909 3.698 -8.615 1.00 98.56 91 ASP A O 1
ATOM 733 N N . LEU A 1 92 ? 6.875 5.472 -7.256 1.00 97.62 92 LEU A N 1
ATOM 734 C CA . LEU A 1 92 ? 6.780 6.465 -8.332 1.00 97.62 92 LEU A CA 1
ATOM 735 C C . LEU A 1 92 ? 7.883 6.331 -9.396 1.00 97.62 92 LEU A C 1
ATOM 737 O O . LEU A 1 92 ? 7.597 6.562 -10.565 1.00 97.62 92 LEU A O 1
ATOM 741 N N . MET A 1 93 ? 9.123 6.003 -9.013 1.00 95.81 93 MET A N 1
ATOM 742 C CA . MET A 1 93 ? 10.262 5.943 -9.947 1.00 95.81 93 MET A CA 1
ATOM 743 C C . MET A 1 93 ? 11.252 4.794 -9.697 1.00 95.81 93 MET A C 1
ATOM 745 O O . MET A 1 93 ? 12.175 4.604 -10.489 1.00 95.81 93 MET A O 1
ATOM 749 N N . ARG A 1 94 ? 11.111 4.045 -8.596 1.00 97.00 94 ARG A N 1
ATOM 750 C CA . ARG A 1 94 ? 11.947 2.875 -8.257 1.00 97.00 94 ARG A CA 1
ATOM 751 C C . ARG A 1 94 ? 11.229 1.546 -8.508 1.00 97.00 94 ARG A C 1
ATOM 753 O O . ARG A 1 94 ? 11.396 0.614 -7.723 1.00 97.00 94 ARG A O 1
ATOM 760 N N . SER A 1 95 ? 10.428 1.492 -9.573 1.00 97.88 95 SER A N 1
ATOM 761 C CA . SER A 1 95 ? 9.685 0.309 -10.008 1.00 97.88 95 SER A CA 1
ATOM 762 C C . SER A 1 95 ? 8.937 -0.401 -8.866 1.00 97.88 95 SER A C 1
ATOM 764 O O . SER A 1 95 ? 8.180 0.243 -8.134 1.00 97.88 95 SER A O 1
ATOM 766 N N . VAL A 1 96 ? 9.106 -1.720 -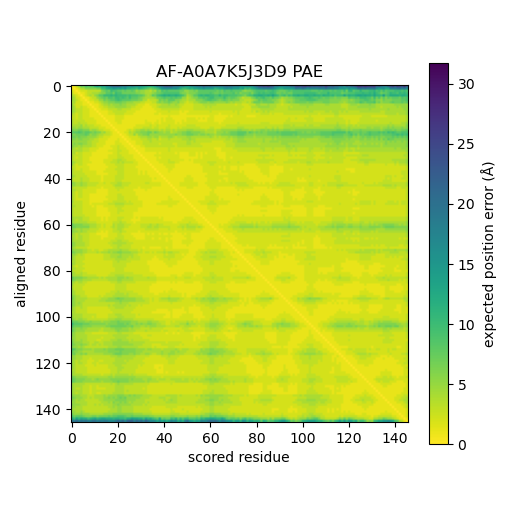8.728 1.00 98.31 96 VAL A N 1
ATOM 767 C CA . VAL A 1 96 ? 8.414 -2.565 -7.757 1.00 98.31 96 VAL A CA 1
ATOM 768 C C . VAL A 1 96 ? 9.353 -3.128 -6.691 1.00 98.31 96 VAL A C 1
ATOM 770 O O . VAL A 1 96 ? 10.516 -3.451 -6.937 1.00 98.31 96 VAL A O 1
ATOM 773 N N . LEU A 1 97 ? 8.818 -3.271 -5.484 1.00 98.50 97 LEU A N 1
ATOM 774 C CA . LEU A 1 97 ? 9.473 -3.839 -4.311 1.00 98.50 97 LEU A CA 1
ATOM 775 C C . LEU A 1 97 ? 8.576 -4.929 -3.720 1.00 98.50 97 LEU A C 1
ATOM 777 O O . LEU A 1 97 ? 7.391 -4.694 -3.485 1.00 98.50 97 LEU A O 1
ATOM 781 N N . LEU A 1 98 ? 9.158 -6.088 -3.423 1.00 98.56 98 LEU A N 1
ATOM 782 C CA . LEU A 1 98 ? 8.508 -7.165 -2.689 1.00 98.56 98 LEU A CA 1
ATOM 783 C C . LEU A 1 98 ? 8.950 -7.136 -1.222 1.00 98.56 98 LEU A C 1
ATOM 785 O O . LEU A 1 98 ? 10.113 -7.388 -0.898 1.00 98.56 98 LEU A O 1
ATOM 789 N N . LEU A 1 99 ? 8.003 -6.859 -0.333 1.00 98.56 99 LEU A N 1
ATOM 790 C CA . LEU A 1 99 ? 8.157 -6.984 1.112 1.00 98.56 99 LEU A CA 1
ATOM 791 C C . LEU A 1 99 ? 7.480 -8.271 1.599 1.00 98.56 99 LEU A C 1
ATOM 793 O O . LEU A 1 99 ? 6.470 -8.700 1.042 1.00 98.56 99 LEU A O 1
ATOM 797 N N . ALA A 1 100 ? 7.995 -8.849 2.679 1.00 98.19 100 ALA A N 1
ATOM 798 C CA . ALA A 1 100 ? 7.301 -9.860 3.467 1.00 98.19 100 ALA A CA 1
ATOM 799 C C . ALA A 1 100 ? 7.147 -9.372 4.906 1.00 98.19 100 ALA A C 1
ATOM 801 O O . ALA A 1 100 ? 8.093 -8.861 5.503 1.00 98.19 100 ALA A O 1
ATOM 802 N N . TYR A 1 101 ? 5.965 -9.544 5.483 1.00 98.50 101 TYR A N 1
ATOM 803 C CA . TYR A 1 101 ? 5.776 -9.350 6.914 1.00 98.50 101 TYR A CA 1
ATOM 804 C C . TYR A 1 101 ? 6.240 -10.598 7.671 1.00 98.50 101 TYR A C 1
ATOM 806 O O . TYR A 1 101 ? 5.941 -11.721 7.267 1.00 98.50 101 TYR A O 1
ATOM 814 N N . LYS A 1 102 ? 6.979 -10.415 8.769 1.00 97.81 102 LYS A N 1
ATOM 815 C CA . LYS A 1 102 ? 7.415 -11.499 9.660 1.00 97.81 102 LYS A CA 1
ATOM 816 C C . LYS A 1 102 ? 6.600 -11.454 10.951 1.00 97.81 102 LYS A C 1
ATOM 818 O O . LYS A 1 102 ? 6.955 -10.694 11.851 1.00 97.81 102 LYS A O 1
ATOM 823 N N . PRO A 1 103 ? 5.550 -12.285 11.112 1.00 93.44 103 PRO A N 1
ATOM 824 C CA . PRO A 1 103 ? 4.666 -12.207 12.278 1.00 93.44 103 PRO A CA 1
ATOM 825 C C . PRO A 1 103 ? 5.378 -12.397 13.620 1.00 93.44 103 PRO A C 1
ATOM 827 O O . PRO A 1 103 ? 4.986 -11.799 14.615 1.00 93.44 103 PRO A O 1
ATOM 830 N N . MET A 1 104 ? 6.432 -13.219 13.651 1.00 94.31 104 MET A N 1
ATOM 831 C CA . MET A 1 104 ? 7.206 -13.473 14.873 1.00 94.31 104 MET A CA 1
ATOM 832 C C . MET A 1 104 ? 8.075 -12.278 15.285 1.00 94.31 104 MET A C 1
ATOM 834 O O . MET A 1 104 ? 8.332 -12.090 16.470 1.00 94.31 104 MET A O 1
ATOM 838 N N . GLU A 1 105 ? 8.529 -11.481 14.318 1.00 95.50 105 GLU A N 1
ATOM 839 C CA . GLU A 1 105 ? 9.374 -10.306 14.557 1.00 95.50 105 GLU A CA 1
ATOM 840 C C . GLU A 1 105 ? 8.556 -9.010 14.632 1.00 95.50 105 GLU A C 1
ATOM 842 O O . GLU A 1 105 ? 9.035 -8.007 15.160 1.00 95.50 105 GLU A O 1
ATOM 847 N N . GLY A 1 106 ? 7.329 -9.017 14.103 1.00 95.88 106 GLY A N 1
ATOM 848 C CA . GLY A 1 106 ? 6.473 -7.838 14.016 1.00 95.88 106 GLY A CA 1
ATOM 849 C C . GLY A 1 106 ? 7.040 -6.760 13.089 1.00 95.88 106 GLY A C 1
ATOM 850 O O . GLY A 1 106 ? 6.830 -5.577 13.337 1.00 95.88 106 GLY A O 1
ATOM 851 N N . ASN A 1 107 ? 7.791 -7.130 12.046 1.00 98.19 107 ASN A N 1
ATOM 852 C CA . ASN A 1 107 ? 8.465 -6.201 11.133 1.00 98.19 107 ASN A CA 1
ATOM 853 C C . ASN A 1 107 ? 8.290 -6.601 9.651 1.00 98.19 107 ASN A C 1
ATOM 855 O O . ASN A 1 107 ? 7.690 -7.628 9.326 1.00 98.19 107 ASN A O 1
ATOM 859 N N . PHE A 1 108 ? 8.792 -5.751 8.752 1.00 98.50 108 PHE A N 1
ATOM 860 C CA . PHE A 1 108 ? 8.909 -6.057 7.327 1.00 98.50 108 PHE A CA 1
ATOM 861 C C . PHE A 1 108 ? 10.336 -6.482 6.980 1.00 98.50 108 PHE A C 1
ATOM 863 O O . PHE A 1 108 ? 11.295 -5.882 7.466 1.00 98.50 108 PHE A O 1
ATOM 870 N N . GLU A 1 109 ? 10.456 -7.435 6.062 1.00 98.19 109 GLU A N 1
ATOM 871 C CA . GLU A 1 109 ? 11.692 -7.827 5.387 1.00 98.19 109 GLU A CA 1
ATOM 872 C C . GLU A 1 109 ? 11.584 -7.489 3.890 1.00 98.19 109 GLU A C 1
ATOM 874 O O . GLU A 1 109 ? 10.575 -7.792 3.252 1.00 98.19 109 GLU A O 1
ATOM 879 N N . GLU A 1 110 ? 12.614 -6.857 3.319 1.00 97.88 110 GLU A N 1
ATOM 880 C CA . GLU A 1 110 ? 12.738 -6.661 1.867 1.00 97.88 110 GLU A CA 1
ATOM 881 C C . GLU A 1 110 ? 13.252 -7.959 1.234 1.00 97.88 110 GLU A C 1
ATOM 883 O O . GLU A 1 110 ? 14.379 -8.371 1.494 1.00 97.88 110 GLU A O 1
ATOM 888 N N . ILE A 1 111 ? 12.404 -8.612 0.433 1.00 97.69 111 ILE A N 1
ATOM 889 C CA . ILE A 1 111 ? 12.706 -9.909 -0.191 1.00 97.69 111 ILE A CA 1
ATOM 890 C C . ILE A 1 111 ? 13.422 -9.711 -1.521 1.00 97.69 111 ILE A C 1
ATOM 892 O O . ILE A 1 111 ? 14.441 -10.341 -1.784 1.00 97.69 111 ILE A O 1
ATOM 896 N N . ALA A 1 112 ? 12.865 -8.852 -2.372 1.00 97.50 112 ALA A N 1
ATOM 897 C CA . ALA A 1 112 ? 13.379 -8.595 -3.708 1.00 97.50 112 ALA A CA 1
ATOM 898 C C . ALA A 1 112 ? 12.932 -7.217 -4.195 1.00 97.50 112 ALA A C 1
ATOM 900 O O . ALA A 1 112 ? 11.932 -6.663 -3.731 1.00 97.50 112 ALA A O 1
ATOM 901 N N . ARG A 1 113 ? 13.660 -6.675 -5.168 1.00 97.50 113 ARG A N 1
ATOM 902 C CA . ARG A 1 113 ? 13.375 -5.379 -5.776 1.00 97.50 113 ARG A CA 1
ATOM 903 C C . ARG A 1 113 ? 13.745 -5.400 -7.250 1.00 97.50 113 ARG A C 1
ATOM 905 O O . ARG A 1 113 ? 14.822 -5.879 -7.599 1.00 97.50 113 ARG A O 1
ATOM 912 N N . ASP A 1 114 ? 12.894 -4.807 -8.083 1.00 97.50 114 ASP A N 1
ATOM 913 C CA . ASP A 1 114 ? 13.282 -4.445 -9.442 1.00 97.50 114 ASP A CA 1
ATOM 914 C C . ASP A 1 114 ? 14.109 -3.150 -9.407 1.00 97.50 114 ASP A C 1
ATOM 916 O O . ASP A 1 114 ? 13.646 -2.103 -8.951 1.00 97.50 114 ASP A O 1
ATOM 920 N N . PHE A 1 115 ? 15.364 -3.225 -9.853 1.00 94.44 115 PHE A N 1
ATOM 921 C CA . PHE A 1 115 ? 16.287 -2.087 -9.865 1.00 94.44 115 PHE A CA 1
ATOM 922 C C . PHE A 1 115 ? 16.152 -1.207 -11.116 1.00 94.44 115 PHE A C 1
ATOM 924 O O . PHE A 1 115 ? 16.869 -0.208 -11.234 1.00 94.44 115 PHE A O 1
ATOM 931 N N . ASN A 1 116 ? 15.242 -1.537 -12.037 1.00 96.00 116 ASN A N 1
ATOM 932 C CA . ASN A 1 116 ? 14.951 -0.685 -13.183 1.00 96.00 116 ASN A CA 1
ATOM 933 C C . ASN A 1 116 ? 14.223 0.605 -12.755 1.00 96.00 116 ASN A C 1
ATOM 935 O O . ASN A 1 116 ? 13.356 0.578 -11.878 1.00 96.00 116 ASN A O 1
ATOM 939 N N . PRO A 1 117 ? 14.534 1.760 -13.368 1.00 96.06 117 PRO A N 1
ATOM 940 C CA . PRO A 1 117 ? 13.890 3.032 -13.050 1.00 96.06 117 PRO A CA 1
ATOM 941 C C . PRO A 1 117 ? 12.527 3.180 -13.754 1.00 96.06 117 PRO A C 1
ATOM 943 O O . PRO A 1 117 ? 12.332 4.099 -14.550 1.00 96.06 117 PRO A O 1
ATOM 946 N N . ASN A 1 118 ? 11.586 2.272 -13.477 1.00 96.62 118 ASN A N 1
ATOM 947 C CA . ASN A 1 118 ? 10.244 2.298 -14.070 1.00 96.62 118 ASN A CA 1
ATOM 948 C C . ASN A 1 118 ? 9.326 3.250 -13.292 1.00 96.62 118 ASN A C 1
ATOM 950 O O . ASN A 1 118 ? 9.270 3.209 -12.058 1.00 96.62 118 ASN A O 1
ATOM 954 N N . TRP A 1 119 ? 8.590 4.090 -14.022 1.00 97.94 119 TRP A N 1
ATOM 955 C CA . TRP A 1 119 ? 7.655 5.056 -13.442 1.00 97.94 119 TRP A CA 1
ATOM 956 C C . TRP A 1 119 ? 6.264 4.445 -13.355 1.00 97.94 119 TRP A C 1
ATOM 958 O O . TRP A 1 119 ? 5.524 4.413 -14.341 1.00 97.94 119 TRP A O 1
ATOM 968 N N . MET A 1 120 ? 5.918 3.922 -12.183 1.00 98.44 120 MET A N 1
ATOM 969 C CA . MET A 1 120 ? 4.764 3.040 -12.036 1.00 98.44 120 MET A CA 1
ATOM 970 C C . MET A 1 120 ? 3.429 3.773 -12.202 1.00 98.44 120 MET A C 1
ATOM 972 O O . MET A 1 120 ? 3.255 4.908 -11.765 1.00 98.44 120 MET A O 1
ATOM 976 N N . SER A 1 121 ? 2.469 3.080 -12.811 1.00 98.44 121 SER A N 1
ATOM 977 C CA . SER A 1 121 ? 1.076 3.515 -12.977 1.00 98.44 121 SER A CA 1
ATOM 978 C C . SER A 1 121 ? 0.071 2.556 -12.323 1.00 98.44 121 SER A C 1
ATOM 980 O O . SER A 1 121 ? -0.993 2.994 -11.885 1.00 98.44 121 SER A O 1
ATOM 982 N N . ALA A 1 122 ? 0.407 1.264 -12.229 1.00 98.69 122 ALA A N 1
ATOM 983 C CA . ALA A 1 122 ? -0.332 0.235 -11.498 1.00 98.69 122 ALA A CA 1
ATOM 984 C C . ALA A 1 122 ? 0.561 -0.992 -11.231 1.00 98.69 122 ALA A C 1
ATOM 986 O O . ALA A 1 122 ? 1.555 -1.208 -11.928 1.00 98.69 122 ALA A O 1
ATOM 987 N N . VAL A 1 123 ? 0.186 -1.807 -10.240 1.00 98.75 123 VAL A N 1
ATOM 988 C CA . VAL A 1 123 ? 0.834 -3.090 -9.913 1.00 98.75 123 VAL A CA 1
ATOM 989 C C . VAL A 1 123 ? -0.213 -4.147 -9.567 1.00 98.75 123 VAL A C 1
ATOM 991 O O . VAL A 1 123 ? -1.282 -3.807 -9.053 1.00 98.75 123 VAL A O 1
ATOM 994 N N . GLU A 1 124 ? 0.096 -5.419 -9.814 1.00 98.75 124 GLU A N 1
ATOM 995 C CA . GLU A 1 124 ? -0.729 -6.556 -9.400 1.00 98.75 124 GLU A CA 1
ATOM 996 C C . GLU A 1 124 ? 0.122 -7.787 -9.065 1.00 98.75 124 GLU A C 1
ATOM 998 O O . GLU A 1 124 ? 1.152 -8.031 -9.693 1.00 98.75 124 GLU A O 1
ATOM 1003 N N . ILE A 1 125 ? -0.315 -8.578 -8.084 1.00 98.62 125 ILE A N 1
ATOM 1004 C CA . ILE A 1 125 ? 0.302 -9.875 -7.773 1.00 98.62 125 ILE A CA 1
ATOM 1005 C C . ILE A 1 125 ? -0.418 -10.949 -8.596 1.00 98.62 125 ILE A C 1
ATOM 1007 O O . ILE A 1 125 ? -1.622 -11.141 -8.429 1.00 98.62 125 ILE A O 1
ATOM 1011 N N . LEU A 1 126 ? 0.300 -11.643 -9.485 1.00 98.38 126 LEU A N 1
ATOM 1012 C CA . LEU A 1 126 ? -0.283 -12.698 -10.325 1.00 98.38 126 LEU A CA 1
ATOM 1013 C C . LEU A 1 126 ? -0.320 -14.031 -9.574 1.00 98.38 126 LEU A C 1
ATOM 1015 O O . LEU A 1 126 ? -1.360 -14.685 -9.491 1.00 98.38 126 LEU A O 1
ATOM 1019 N N . ASP A 1 127 ? 0.816 -14.409 -8.994 1.00 97.00 127 ASP A N 1
ATOM 1020 C CA . ASP A 1 127 ? 0.969 -15.591 -8.155 1.00 97.00 127 ASP A CA 1
ATOM 1021 C C . ASP A 1 127 ? 2.037 -15.349 -7.064 1.00 97.00 127 ASP A C 1
ATOM 1023 O O . ASP A 1 127 ? 2.257 -14.205 -6.684 1.00 97.00 127 ASP A O 1
ATOM 1027 N N . ASP A 1 128 ? 2.576 -16.399 -6.435 1.00 94.25 128 ASP A N 1
ATOM 1028 C CA . ASP A 1 128 ? 3.530 -16.238 -5.319 1.00 94.25 128 ASP A CA 1
ATOM 1029 C C . ASP A 1 128 ? 4.919 -15.770 -5.775 1.00 94.25 128 ASP A C 1
ATOM 1031 O O . ASP A 1 128 ? 5.660 -15.200 -4.972 1.00 94.25 128 ASP A O 1
ATOM 1035 N N . ASP A 1 129 ? 5.246 -15.965 -7.055 1.00 96.62 129 ASP A N 1
ATOM 1036 C CA . ASP A 1 129 ? 6.566 -15.682 -7.609 1.00 96.62 129 ASP A CA 1
ATOM 1037 C C . ASP A 1 129 ? 6.522 -14.636 -8.734 1.00 96.62 129 ASP A C 1
ATOM 1039 O O . ASP A 1 129 ? 7.561 -14.056 -9.032 1.00 96.62 129 ASP A O 1
ATOM 1043 N N . ASN A 1 130 ? 5.359 -14.356 -9.339 1.00 97.94 130 ASN A N 1
ATOM 1044 C CA . ASN A 1 130 ? 5.199 -13.437 -10.473 1.00 97.94 130 ASN A CA 1
ATOM 1045 C C . ASN A 1 130 ? 4.385 -12.177 -10.130 1.00 97.94 130 ASN A C 1
ATOM 1047 O O . ASN A 1 130 ? 3.247 -12.239 -9.648 1.00 97.94 130 ASN A O 1
ATOM 1051 N N . PHE A 1 131 ? 4.934 -11.015 -10.492 1.00 98.56 131 PHE A N 1
ATOM 1052 C CA . PHE A 1 131 ? 4.382 -9.692 -10.185 1.00 98.56 131 PHE A CA 1
ATOM 1053 C C . PHE A 1 131 ? 4.260 -8.844 -11.451 1.00 98.56 131 PHE A C 1
ATOM 1055 O O . PHE A 1 131 ? 5.248 -8.620 -12.146 1.00 98.56 131 PHE A O 1
ATOM 1062 N N . LEU A 1 132 ? 3.056 -8.352 -11.745 1.00 98.75 132 LEU A N 1
ATOM 1063 C CA . LEU A 1 132 ? 2.764 -7.503 -12.899 1.00 98.75 132 LEU A CA 1
ATOM 1064 C C . LEU A 1 132 ? 2.943 -6.026 -12.538 1.00 98.75 132 LEU A C 1
ATOM 1066 O O . LEU A 1 132 ? 2.391 -5.543 -11.548 1.00 98.75 132 LEU A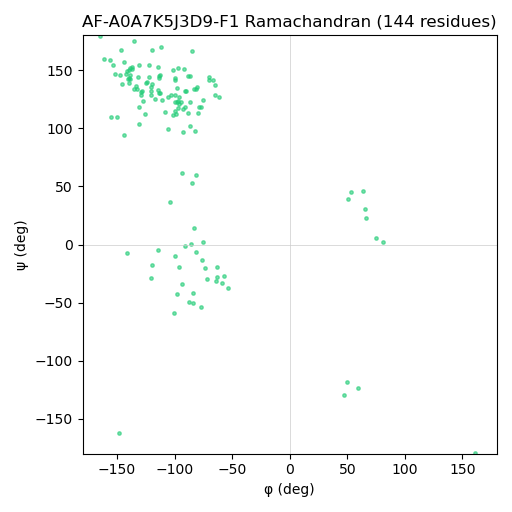 O 1
ATOM 1070 N N . GLY A 1 133 ? 3.647 -5.292 -13.393 1.00 98.69 133 GLY A N 1
ATOM 1071 C CA . GLY A 1 133 ? 3.779 -3.843 -13.334 1.00 98.69 133 GLY A CA 1
ATOM 1072 C C . GLY A 1 133 ? 3.311 -3.175 -14.625 1.00 98.69 133 GLY A C 1
ATOM 1073 O O . GLY A 1 133 ? 3.504 -3.701 -15.722 1.00 98.69 133 GLY A O 1
ATOM 1074 N N . ALA A 1 134 ? 2.704 -1.998 -14.490 1.00 98.75 134 ALA A N 1
ATOM 1075 C CA . ALA A 1 134 ? 2.402 -1.089 -15.589 1.00 98.75 134 ALA A CA 1
ATOM 1076 C C . ALA A 1 134 ? 3.108 0.246 -15.351 1.00 98.75 134 ALA A C 1
ATOM 1078 O O . ALA A 1 134 ? 3.058 0.772 -14.237 1.00 98.75 134 ALA A O 1
ATOM 1079 N N . GLU A 1 135 ? 3.700 0.843 -16.382 1.00 97.94 135 GLU A N 1
ATOM 1080 C CA . GLU A 1 135 ? 4.424 2.119 -16.271 1.00 97.94 135 GLU A CA 1
ATOM 1081 C C . GLU A 1 135 ? 3.850 3.241 -17.151 1.00 97.94 135 GLU A C 1
ATOM 1083 O O . GLU A 1 135 ? 3.026 3.016 -18.040 1.00 97.94 135 GLU A O 1
ATOM 1088 N N . ASN A 1 136 ? 4.292 4.475 -16.904 1.00 97.88 136 ASN A N 1
ATOM 1089 C CA . ASN A 1 136 ? 3.809 5.682 -17.580 1.00 97.88 136 ASN A CA 1
ATOM 1090 C C . ASN A 1 136 ? 4.081 5.720 -19.097 1.00 97.88 136 ASN A C 1
ATOM 1092 O O . ASN A 1 136 ? 3.406 6.463 -19.806 1.00 97.88 136 ASN A O 1
ATOM 1096 N N . ALA A 1 137 ? 5.025 4.921 -19.602 1.00 97.94 137 ALA A N 1
ATOM 1097 C CA . ALA A 1 137 ? 5.318 4.780 -21.027 1.00 97.94 137 ALA A CA 1
ATOM 1098 C C . ALA A 1 137 ? 4.378 3.790 -21.748 1.00 97.94 137 ALA A C 1
ATOM 1100 O O . ALA A 1 137 ? 4.646 3.402 -22.884 1.00 97.94 137 ALA A O 1
ATOM 1101 N N . PHE A 1 138 ? 3.264 3.411 -21.108 1.00 97.69 138 PHE A N 1
ATOM 1102 C CA . PHE A 1 138 ? 2.240 2.493 -21.624 1.00 97.69 138 PHE A CA 1
ATOM 1103 C C . PHE A 1 138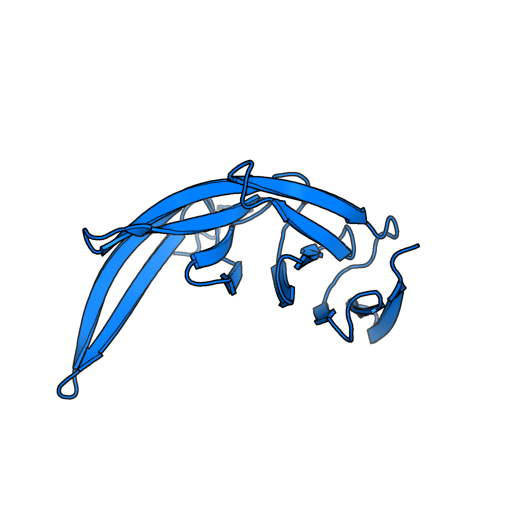 ? 2.720 1.047 -21.817 1.00 97.69 138 PHE A C 1
ATOM 1105 O O . PHE A 1 138 ? 2.115 0.287 -22.574 1.00 97.69 138 PHE A O 1
ATOM 1112 N N . ASN A 1 139 ? 3.779 0.655 -21.108 1.00 98.25 139 ASN A N 1
ATOM 1113 C CA . ASN A 1 139 ? 4.299 -0.707 -21.122 1.00 98.25 139 ASN A CA 1
ATOM 1114 C C . ASN A 1 139 ? 3.775 -1.523 -19.935 1.00 98.25 139 ASN A C 1
ATOM 1116 O O . ASN A 1 139 ? 3.495 -0.989 -18.857 1.00 98.25 139 ASN A O 1
ATOM 1120 N N . LEU A 1 140 ? 3.693 -2.837 -20.147 1.00 98.62 140 LEU A N 1
ATOM 1121 C C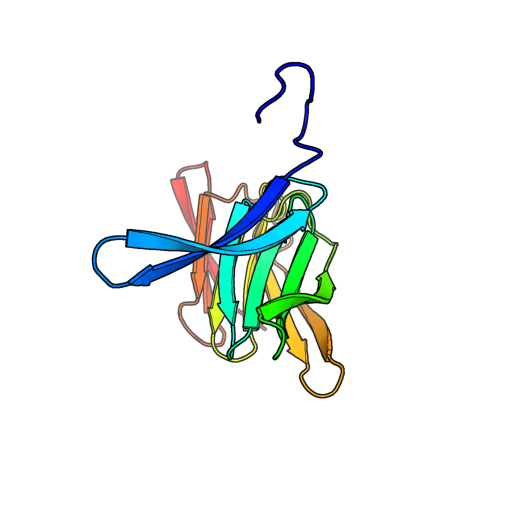A . LEU A 1 140 ? 3.481 -3.845 -19.112 1.00 98.62 140 LEU A CA 1
ATOM 1122 C C . LEU A 1 140 ? 4.737 -4.706 -18.989 1.00 98.62 140 LEU A C 1
ATOM 1124 O O . LEU A 1 140 ? 5.362 -5.035 -19.999 1.00 98.62 140 LEU A O 1
ATOM 1128 N N . PHE A 1 141 ? 5.073 -5.111 -17.770 1.00 98.62 141 PHE A N 1
ATOM 1129 C CA . PHE A 1 141 ? 6.182 -6.019 -17.492 1.00 98.62 141 PHE A CA 1
ATOM 1130 C C . PHE A 1 141 ? 5.835 -6.963 -16.341 1.00 98.62 141 PHE A C 1
ATOM 1132 O O . PHE A 1 141 ? 4.980 -6.656 -15.513 1.00 98.62 141 PHE A O 1
ATOM 1139 N N . VAL A 1 142 ? 6.502 -8.115 -16.285 1.00 98.44 142 VAL A N 1
ATOM 1140 C CA . VAL A 1 142 ? 6.400 -9.052 -15.162 1.00 98.44 142 VAL A CA 1
ATOM 1141 C C . VAL A 1 142 ? 7.785 -9.234 -14.560 1.00 98.44 142 VAL A C 1
ATOM 1143 O O . VAL A 1 142 ? 8.736 -9.520 -15.286 1.00 98.44 142 VAL A O 1
ATOM 1146 N N . CYS A 1 143 ? 7.889 -9.071 -13.245 1.00 97.31 143 CYS A N 1
ATOM 1147 C CA . CYS A 1 143 ? 9.064 -9.454 -12.471 1.00 97.31 143 CYS A CA 1
ATOM 1148 C C . CYS A 1 143 ? 8.799 -10.797 -11.800 1.00 97.31 143 CYS A C 1
ATOM 1150 O O . CYS A 1 143 ? 7.691 -11.033 -11.312 1.00 97.31 143 CYS A O 1
ATOM 1152 N N . GLN A 1 144 ? 9.823 -11.642 -11.749 1.00 96.38 144 GLN A N 1
ATOM 1153 C CA . GLN A 1 144 ? 9.776 -12.911 -11.043 1.00 96.38 144 GLN A CA 1
ATOM 1154 C C . GLN A 1 144 ? 10.740 -12.881 -9.855 1.00 96.38 144 GLN A C 1
ATOM 1156 O O . GLN A 1 144 ? 11.790 -12.242 -9.920 1.00 96.38 144 GLN A O 1
ATOM 1161 N N . LYS A 1 145 ? 10.364 -13.536 -8.760 1.00 90.06 145 LYS A N 1
ATOM 1162 C CA . LYS A 1 145 ? 11.251 -13.815 -7.633 1.00 90.06 145 LYS A CA 1
ATOM 1163 C C . LYS A 1 145 ? 12.181 -14.978 -8.004 1.00 90.06 145 LYS A C 1
ATOM 1165 O O . LYS A 1 145 ? 11.686 -16.068 -8.281 1.00 90.06 145 LYS A O 1
ATOM 1170 N N . ASP A 1 146 ? 13.488 -14.721 -8.021 1.00 75.75 146 ASP A N 1
ATOM 1171 C CA . ASP A 1 146 ? 14.531 -15.745 -8.214 1.00 75.75 146 ASP A CA 1
ATOM 1172 C C . ASP A 1 146 ? 14.659 -16.697 -7.008 1.00 75.75 146 ASP A C 1
ATOM 1174 O O . ASP A 1 146 ? 14.448 -16.247 -5.851 1.00 75.75 146 ASP A O 1
#

Radius of gyration: 16.21 Å; Cα contacts (8 Å, |Δi|>4): 355; chains: 1; bounding box: 45×43×44 Å

Nearest PDB structures (foldseek):
  9bbh-assembly1_A  TM=9.983E-01  e=4.887E-23  Homo sapiens
  9bbe-assembly1_A  TM=9.985E-01  e=6.014E-23  Homo sapiens
  8bu9-assembly2_D  TM=1.001E+00  e=8.645E-23  Homo sapiens
  9bbg-assembly1_A  TM=9.983E-01  e=1.243E-22  Homo sapiens
  8bu3-assembly1_A  TM=9.997E-01  e=1.882E-22  Homo sapiens

Organism: Toxostoma redivivum (NCBI:txid99882)

Sequence (146 aa):
MVYPEEAEPKQGRIVVFHYSDGKLQSLAEKEVKGAVYSMVEFNGKLLASINSTVRLYEWTAEKELRTECNHYNNIMALYLKTKGDFILVGDLMRSVLLLAYKPMEGNFEEIARDFNPNWMSAVEILDDDNFLGAENAFNLFVCQKD

Secondary structure (DSSP, 8-state):
---TT-SS---EEEEEEEEETTEEEEEEEEEESS-EEEEEEETTEEEEEETTEEEEEEEPTTS-EEEEEEE---S-EEEEEEETTEEEEEESSS-EEEEEEETTTTEEEEEEE--S---EEEEEE-SSSEEEEEETTS-EEEEE--

Solvent-accessible surface area (backbone atoms only — not comparable to full-atom values): 8360 Å² total; per-residue (Å²): 128,87,56,91,89,50,94,63,64,66,52,37,68,52,73,43,72,47,80,55,97,94,40,83,39,84,68,36,75,42,81,41,81,11,43,74,60,31,76,45,82,47,94,88,26,43,36,36,17,37,41,29,30,42,35,38,25,42,71,45,96,88,52,41,79,42,82,65,34,70,45,64,97,42,84,31,31,51,39,73,42,73,58,89,56,36,34,43,36,28,16,51,50,56,18,40,36,36,34,32,56,38,84,92,78,54,38,71,43,84,76,50,66,48,86,54,76,37,36,47,72,48,66,46,73,78,57,100,46,38,36,40,40,29,30,76,88,77,47,74,48,73,51,69,68,131

Mean predicted aligned error: 3.0 Å